Protein AF-A0A9P6SLQ5-F1 (afdb_monomer_lite)

Structure (mmCIF, N/CA/C/O backbone):
data_AF-A0A9P6SLQ5-F1
#
_entry.id   AF-A0A9P6SLQ5-F1
#
loop_
_atom_site.group_PDB
_atom_site.id
_atom_site.type_symbol
_atom_site.label_atom_id
_atom_site.label_alt_id
_atom_site.label_comp_id
_atom_site.label_asym_id
_atom_site.label_entity_id
_atom_site.label_seq_id
_atom_site.pdbx_PDB_ins_code
_atom_site.Cartn_x
_atom_site.Cartn_y
_atom_site.Cartn_z
_atom_site.occupancy
_atom_site.B_iso_or_equiv
_atom_site.auth_seq_id
_atom_site.auth_comp_id
_atom_site.auth_asym_id
_atom_site.auth_atom_id
_atom_site.pdbx_PDB_model_num
ATOM 1 N N . MET A 1 1 ? -13.882 -13.645 -14.720 1.00 37.06 1 MET A N 1
ATOM 2 C CA . MET A 1 1 ? -13.157 -12.718 -13.829 1.00 37.06 1 MET A CA 1
ATOM 3 C C . MET A 1 1 ? -12.837 -11.493 -14.671 1.00 37.06 1 MET A C 1
ATOM 5 O O . MET A 1 1 ? -12.025 -11.597 -15.578 1.00 37.06 1 MET A O 1
ATOM 9 N N . THR A 1 2 ? -13.602 -10.413 -14.529 1.00 43.72 2 THR A N 1
ATOM 10 C CA . THR A 1 2 ? -13.423 -9.180 -15.311 1.00 43.72 2 THR A CA 1
ATOM 11 C C . THR A 1 2 ? -12.181 -8.465 -14.790 1.00 43.72 2 THR A C 1
ATOM 13 O O . THR A 1 2 ? -12.175 -7.992 -13.657 1.00 43.72 2 THR A O 1
ATOM 16 N N . TYR A 1 3 ? -11.109 -8.444 -15.581 1.00 42.66 3 TYR A N 1
ATOM 17 C CA . TYR A 1 3 ? -9.944 -7.614 -15.293 1.00 42.66 3 TYR A CA 1
ATOM 18 C C . TYR A 1 3 ? -10.352 -6.157 -15.508 1.00 42.66 3 TYR A C 1
ATOM 20 O O . TYR A 1 3 ? -10.677 -5.773 -16.631 1.00 42.66 3 TYR A O 1
ATOM 28 N N . PHE A 1 4 ? -10.387 -5.369 -14.436 1.00 58.81 4 PHE A N 1
ATOM 29 C CA . PHE A 1 4 ? -10.493 -3.920 -14.567 1.00 58.81 4 PHE A CA 1
ATOM 30 C C . PHE A 1 4 ? -9.125 -3.366 -15.001 1.00 58.81 4 PHE A C 1
ATOM 32 O O . PHE A 1 4 ? -8.088 -3.878 -14.585 1.00 58.81 4 PHE A O 1
ATOM 39 N N . SER A 1 5 ? -9.098 -2.379 -15.892 1.00 75.38 5 SER A N 1
ATOM 40 C CA . SER A 1 5 ? -7.859 -1.694 -16.268 1.00 75.38 5 SER A CA 1
ATOM 41 C C . SER A 1 5 ? -7.474 -0.664 -15.206 1.00 75.38 5 SER A C 1
ATOM 43 O O . SER A 1 5 ? -8.337 -0.143 -14.501 1.00 75.38 5 SER A O 1
ATOM 45 N N . ILE A 1 6 ? -6.198 -0.276 -15.138 1.00 76.31 6 ILE A N 1
ATOM 46 C CA . ILE A 1 6 ? -5.755 0.789 -14.222 1.00 76.31 6 ILE A CA 1
ATOM 47 C C . ILE A 1 6 ? -6.510 2.114 -14.434 1.00 76.31 6 ILE A C 1
ATOM 49 O O . ILE A 1 6 ? -6.725 2.859 -13.485 1.00 76.31 6 ILE A O 1
ATOM 53 N N . GLY A 1 7 ? -6.973 2.382 -15.662 1.00 76.25 7 GLY A N 1
ATOM 54 C CA . GLY A 1 7 ? -7.831 3.530 -15.965 1.00 76.25 7 GLY A CA 1
ATOM 55 C C . GLY A 1 7 ? -9.238 3.394 -15.377 1.00 76.25 7 GLY A C 1
ATOM 56 O O . GLY A 1 7 ? -9.801 4.376 -14.908 1.00 76.25 7 GLY A O 1
ATOM 57 N N . GLN A 1 8 ? -9.791 2.179 -15.335 1.00 78.31 8 GLN A N 1
ATOM 58 C CA . GLN A 1 8 ? -11.051 1.913 -14.636 1.00 78.31 8 GLN A CA 1
ATOM 59 C C . GLN A 1 8 ? -10.879 2.020 -13.121 1.00 78.31 8 GLN A C 1
ATOM 61 O O . GLN A 1 8 ? -11.745 2.594 -12.474 1.00 78.31 8 GLN A O 1
ATOM 66 N N . TYR A 1 9 ? -9.758 1.545 -12.569 1.00 78.44 9 TYR A N 1
ATOM 67 C CA . TYR A 1 9 ? -9.430 1.712 -11.151 1.00 78.44 9 TYR A CA 1
ATOM 68 C C . TYR A 1 9 ? -9.283 3.190 -10.765 1.00 78.44 9 TYR A C 1
ATOM 70 O O . TYR A 1 9 ? -9.846 3.621 -9.763 1.00 78.44 9 TYR A O 1
ATOM 78 N N . ALA A 1 10 ? -8.603 3.988 -11.593 1.00 73.69 10 ALA A N 1
ATOM 79 C CA . ALA A 1 10 ? -8.494 5.433 -11.401 1.00 73.69 10 ALA A CA 1
ATOM 80 C C . ALA A 1 10 ? -9.866 6.126 -11.463 1.00 73.69 10 ALA A C 1
ATOM 82 O O . ALA A 1 10 ? -10.205 6.879 -10.557 1.00 73.69 10 ALA A O 1
ATOM 83 N N . ALA A 1 11 ? -10.699 5.802 -12.458 1.00 76.81 11 ALA A N 1
ATOM 84 C CA . ALA A 1 11 ? -12.061 6.332 -12.551 1.00 76.81 11 ALA A CA 1
ATOM 85 C C . ALA A 1 11 ? -12.941 5.911 -11.356 1.00 76.81 11 ALA A C 1
ATOM 87 O O . ALA A 1 11 ? -13.808 6.659 -10.913 1.00 76.81 11 ALA A O 1
ATOM 88 N N . GLU A 1 12 ? -12.722 4.712 -10.812 1.00 75.94 12 GLU A N 1
ATOM 89 C CA . GLU A 1 12 ? -13.404 4.223 -9.613 1.00 75.94 12 GLU A CA 1
ATOM 90 C C . GLU A 1 12 ? -12.941 4.947 -8.343 1.00 75.94 12 GLU A C 1
ATOM 92 O O . GLU A 1 12 ? -13.731 5.137 -7.421 1.00 75.94 12 GLU A O 1
ATOM 97 N N . ILE A 1 13 ? -11.666 5.336 -8.270 1.00 73.44 13 ILE A N 1
ATOM 98 C CA . ILE A 1 13 ? -11.158 6.217 -7.216 1.00 73.44 13 ILE A CA 1
ATOM 99 C C . ILE A 1 13 ? -11.802 7.589 -7.360 1.00 73.44 13 ILE A C 1
ATOM 101 O O . ILE A 1 13 ? -12.370 8.061 -6.392 1.00 73.44 13 ILE A O 1
ATOM 105 N N . GLU A 1 14 ? -11.776 8.204 -8.543 1.00 71.50 14 GLU A N 1
ATOM 106 C CA . GLU A 1 14 ? -12.345 9.540 -8.774 1.00 71.50 14 GLU A CA 1
ATOM 107 C C . GLU A 1 14 ? -13.846 9.605 -8.476 1.00 71.50 14 GLU A C 1
ATOM 109 O O . GLU A 1 14 ? -14.313 10.565 -7.868 1.00 71.50 14 GLU A O 1
ATOM 114 N N . ARG A 1 15 ? -14.605 8.570 -8.857 1.00 71.88 15 ARG A N 1
ATOM 115 C CA . ARG A 1 15 ? -16.044 8.481 -8.575 1.00 71.88 15 ARG A CA 1
ATOM 116 C C . ARG A 1 15 ? -16.340 8.387 -7.078 1.00 71.88 15 ARG A C 1
ATOM 118 O O . ARG A 1 15 ? -17.330 8.951 -6.619 1.00 71.88 15 ARG A O 1
ATOM 125 N N . ASP A 1 16 ? -15.512 7.652 -6.341 1.00 68.31 16 ASP A N 1
ATOM 126 C CA . ASP A 1 16 ? -15.746 7.352 -4.927 1.00 68.31 16 ASP A CA 1
ATOM 127 C C . ASP A 1 16 ? -14.950 8.286 -3.985 1.00 68.31 16 ASP A C 1
ATOM 129 O O . ASP A 1 16 ? -15.143 8.269 -2.767 1.00 68.31 16 ASP A O 1
ATOM 133 N N . ALA A 1 17 ? -14.062 9.120 -4.534 1.00 58.59 17 ALA A N 1
ATOM 134 C CA . ALA A 1 17 ? -13.278 10.110 -3.813 1.00 58.59 17 ALA A CA 1
ATOM 135 C C . ALA A 1 17 ? -14.163 11.304 -3.446 1.00 58.59 17 ALA A C 1
ATOM 137 O O . ALA A 1 17 ? -14.319 12.267 -4.195 1.00 58.59 17 ALA A O 1
ATOM 138 N N . LEU A 1 18 ? -14.716 11.271 -2.236 1.00 55.75 18 LEU A N 1
ATOM 139 C CA . LEU A 1 18 ? -15.191 12.489 -1.590 1.00 55.75 18 LEU A CA 1
ATOM 140 C C . LEU A 1 18 ? -13.969 13.370 -1.262 1.00 55.75 18 LEU A C 1
ATOM 142 O O . LEU A 1 18 ? -12.999 12.847 -0.708 1.00 55.75 18 LEU A O 1
ATOM 146 N N . PRO A 1 19 ? -14.001 14.692 -1.527 1.00 52.94 19 PRO A N 1
ATOM 147 C CA . PRO A 1 19 ? -12.821 15.570 -1.483 1.00 52.94 19 PRO A CA 1
ATOM 148 C C . PRO A 1 19 ? -12.108 15.694 -0.118 1.00 52.94 19 PRO A C 1
ATOM 150 O O . PRO A 1 19 ? -11.110 16.403 -0.022 1.00 52.94 19 PRO A O 1
ATOM 153 N N . HIS A 1 20 ? -12.567 15.013 0.941 1.00 48.75 20 HIS A N 1
ATOM 154 C CA . HIS A 1 20 ? -12.099 15.223 2.317 1.00 48.75 20 HIS A CA 1
ATOM 155 C C . HIS A 1 20 ? -11.966 13.957 3.187 1.00 48.75 20 HIS A C 1
ATOM 157 O O . HIS A 1 20 ? -12.017 14.060 4.410 1.00 48.75 20 HIS A O 1
ATOM 163 N N . ARG A 1 21 ? -11.774 12.760 2.618 1.00 53.31 21 ARG A N 1
ATOM 164 C CA . ARG A 1 21 ? -11.495 11.547 3.418 1.00 53.31 21 ARG A CA 1
ATOM 165 C C . ARG A 1 21 ? -10.078 11.022 3.198 1.00 53.31 21 ARG A C 1
ATOM 167 O O . ARG A 1 21 ? -9.880 9.939 2.653 1.00 53.31 21 ARG A O 1
ATOM 174 N N . ILE A 1 22 ? -9.090 11.767 3.706 1.00 55.06 22 ILE A N 1
ATOM 175 C CA . ILE A 1 22 ? -7.871 11.114 4.210 1.00 55.06 22 ILE A CA 1
ATOM 176 C C . ILE A 1 22 ? -8.373 10.078 5.210 1.00 55.06 22 ILE A C 1
ATOM 178 O O . ILE A 1 22 ? -9.172 10.424 6.087 1.00 55.06 22 ILE A O 1
ATOM 182 N N . PHE A 1 23 ? -8.003 8.809 5.037 1.00 60.16 23 PHE A N 1
ATOM 183 C CA . PHE A 1 23 ? -8.380 7.813 6.025 1.00 60.16 23 PHE A CA 1
ATOM 184 C C . PHE A 1 23 ? -7.737 8.215 7.352 1.00 60.16 23 PHE A C 1
ATOM 186 O O . PHE A 1 23 ? -6.522 8.133 7.522 1.00 60.16 23 PHE A O 1
ATOM 193 N N . CYS A 1 24 ? -8.557 8.726 8.269 1.00 62.22 24 CYS A N 1
ATOM 194 C CA . CYS A 1 24 ? -8.145 8.930 9.642 1.00 62.22 24 CYS A CA 1
ATOM 195 C C . CYS A 1 24 ? -8.010 7.536 10.242 1.00 62.22 24 CYS A C 1
ATOM 197 O O . CYS A 1 24 ? -9.01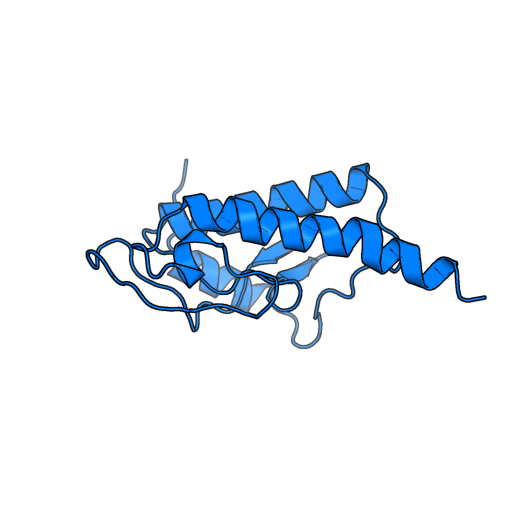4 6.866 10.495 1.00 62.22 24 CYS A O 1
ATOM 199 N N . TRP A 1 25 ? -6.768 7.079 10.372 1.00 68.00 25 TRP A N 1
ATOM 200 C CA . TRP A 1 25 ? -6.460 5.833 11.053 1.00 68.00 25 TRP A CA 1
ATOM 201 C C . TRP A 1 25 ? -7.019 5.928 12.477 1.00 68.00 25 TRP A C 1
ATOM 203 O O . TRP A 1 25 ? -6.679 6.882 13.179 1.00 68.00 25 TRP A O 1
ATOM 213 N N . PRO A 1 26 ? -7.891 4.996 12.900 1.00 64.75 26 PRO A N 1
ATOM 214 C CA . PRO A 1 26 ? -8.355 4.952 14.279 1.00 64.75 26 PRO A CA 1
ATOM 215 C C . PRO A 1 26 ? -7.164 4.893 15.235 1.00 64.75 26 PRO A C 1
ATOM 217 O O . PRO A 1 26 ? -6.179 4.214 14.939 1.00 64.75 26 PRO A O 1
ATOM 220 N N . ASP A 1 27 ? -7.270 5.552 16.393 1.00 64.25 27 ASP A N 1
ATOM 221 C CA . ASP A 1 27 ? -6.203 5.529 17.403 1.00 64.25 27 ASP A CA 1
ATOM 222 C C . ASP A 1 27 ? -5.925 4.112 17.911 1.00 64.25 27 ASP A C 1
ATOM 224 O O . ASP A 1 27 ? -4.839 3.844 18.394 1.00 64.25 27 ASP A O 1
ATOM 228 N N . THR A 1 28 ? -6.878 3.186 17.782 1.00 66.56 28 THR A N 1
ATOM 229 C CA . THR A 1 28 ? -6.645 1.751 17.962 1.00 66.56 28 THR A CA 1
ATOM 230 C C . THR A 1 28 ? -7.378 0.940 16.910 1.00 66.56 28 THR A C 1
ATOM 232 O O . THR A 1 28 ? -8.552 1.173 16.635 1.00 66.56 28 THR A O 1
ATOM 235 N N . LEU A 1 29 ? -6.673 -0.032 16.332 1.00 76.19 29 LEU A N 1
ATOM 236 C CA . LEU A 1 29 ? -7.244 -1.041 15.451 1.00 76.19 29 LEU A CA 1
ATOM 237 C C . LEU A 1 29 ? -7.142 -2.403 16.127 1.00 76.19 29 LEU A C 1
ATOM 239 O O . LEU A 1 29 ? -6.074 -2.822 16.575 1.00 76.19 29 LEU A O 1
ATOM 243 N N . THR A 1 30 ? -8.252 -3.128 16.169 1.00 82.50 30 THR A N 1
ATOM 244 C CA . THR A 1 30 ? -8.250 -4.534 16.573 1.00 82.50 30 THR A CA 1
ATOM 245 C C . THR A 1 30 ? -7.513 -5.387 15.539 1.00 82.50 30 THR A C 1
ATOM 247 O O . THR A 1 30 ? -7.399 -5.033 14.361 1.00 82.50 30 THR A O 1
ATOM 250 N N . GLU A 1 31 ? -7.055 -6.576 15.935 1.00 81.69 31 GLU A N 1
ATOM 251 C CA . GLU A 1 31 ? -6.462 -7.543 14.998 1.00 81.69 31 GLU A CA 1
ATOM 252 C C . GLU A 1 31 ? -7.409 -7.850 13.820 1.00 81.69 31 GLU A C 1
ATOM 254 O O . GLU A 1 31 ? -6.984 -7.973 12.667 1.00 81.69 31 GLU A O 1
ATOM 259 N N . VAL A 1 32 ? -8.716 -7.922 14.098 1.00 85.56 32 VAL A N 1
ATOM 260 C CA . VAL A 1 32 ? -9.753 -8.194 13.097 1.00 85.56 32 VAL A CA 1
ATOM 261 C C . VAL A 1 32 ? -9.838 -7.068 12.070 1.00 85.56 32 VAL A C 1
ATOM 263 O O . VAL A 1 32 ? -9.795 -7.349 10.869 1.00 85.56 32 VAL A O 1
ATOM 266 N N . GLU A 1 33 ? -9.920 -5.815 12.517 1.00 83.75 33 GLU A N 1
ATOM 267 C CA . GLU A 1 33 ? -9.949 -4.647 11.630 1.00 83.75 33 GLU A CA 1
ATOM 268 C C . GLU A 1 33 ? -8.659 -4.551 10.825 1.00 83.75 33 GLU A C 1
ATOM 270 O O . GLU A 1 33 ? -8.694 -4.412 9.602 1.00 83.75 33 GLU A O 1
ATOM 275 N N . THR A 1 34 ? -7.516 -4.751 11.479 1.00 82.88 34 THR A N 1
ATOM 276 C CA . THR A 1 34 ? -6.214 -4.690 10.817 1.00 82.88 34 THR A CA 1
ATOM 277 C C . THR A 1 34 ? -6.089 -5.760 9.728 1.00 82.88 34 THR A C 1
ATOM 279 O O . THR A 1 34 ? -5.590 -5.497 8.632 1.00 82.88 34 THR A O 1
ATOM 282 N N . ARG A 1 35 ? -6.614 -6.970 9.960 1.00 86.50 35 ARG A N 1
ATOM 283 C CA . ARG A 1 35 ? -6.671 -8.034 8.945 1.00 86.50 35 ARG A CA 1
ATOM 284 C C . ARG A 1 35 ? -7.560 -7.656 7.758 1.00 86.50 35 ARG A C 1
ATOM 286 O O . ARG A 1 35 ? -7.195 -7.951 6.617 1.00 86.50 35 ARG A O 1
ATOM 293 N N . ILE A 1 36 ? -8.711 -7.029 8.006 1.00 87.81 36 ILE A N 1
ATOM 294 C CA . ILE A 1 36 ? -9.626 -6.550 6.957 1.00 87.81 36 ILE A CA 1
ATOM 295 C C . ILE A 1 36 ? -8.931 -5.483 6.106 1.00 87.81 36 ILE A C 1
ATOM 297 O O . ILE A 1 36 ? -8.901 -5.604 4.880 1.00 87.81 36 ILE A O 1
ATOM 301 N N . ILE A 1 37 ? -8.317 -4.496 6.755 1.00 86.62 37 ILE A N 1
ATOM 302 C CA . ILE A 1 37 ? -7.567 -3.402 6.131 1.00 86.62 37 ILE A CA 1
ATOM 303 C C . ILE A 1 37 ? -6.426 -3.953 5.272 1.00 86.62 37 ILE A C 1
ATOM 305 O O . ILE A 1 37 ? -6.358 -3.682 4.072 1.00 86.62 37 ILE A O 1
ATOM 309 N N . ARG A 1 38 ? -5.582 -4.817 5.846 1.00 87.75 38 ARG A N 1
ATOM 310 C CA . ARG A 1 38 ? -4.457 -5.453 5.146 1.00 87.75 38 ARG A CA 1
ATOM 311 C C . ARG A 1 38 ? -4.912 -6.184 3.886 1.00 87.75 38 ARG A C 1
ATOM 313 O O . ARG A 1 38 ? -4.282 -6.066 2.838 1.00 87.75 38 ARG A O 1
ATOM 320 N N . ASN A 1 39 ? -6.003 -6.945 3.975 1.00 90.94 39 ASN A N 1
ATOM 321 C CA . ASN A 1 39 ? -6.517 -7.694 2.832 1.00 90.94 39 ASN A CA 1
ATOM 322 C C . ASN A 1 39 ? -7.020 -6.766 1.715 1.00 90.94 39 ASN A C 1
ATOM 324 O O . ASN A 1 39 ? -6.851 -7.097 0.543 1.00 90.94 39 ASN A O 1
ATOM 328 N N . GLN A 1 40 ? -7.615 -5.618 2.050 1.00 91.31 40 GLN A N 1
ATOM 329 C CA . GLN A 1 40 ? -8.042 -4.631 1.055 1.00 91.31 40 GLN A CA 1
ATOM 330 C C . GLN A 1 40 ? -6.852 -3.955 0.374 1.00 91.31 40 GLN A C 1
ATOM 332 O O . GLN A 1 40 ? -6.811 -3.899 -0.853 1.00 91.31 40 GLN A O 1
ATOM 337 N N . ILE A 1 41 ? -5.843 -3.541 1.144 1.00 91.19 41 ILE A N 1
ATOM 338 C CA . ILE A 1 41 ? -4.622 -2.929 0.603 1.00 91.19 41 ILE A CA 1
ATOM 339 C C . ILE A 1 41 ? -3.896 -3.912 -0.321 1.00 91.19 41 ILE A C 1
ATOM 341 O O . ILE A 1 41 ? -3.550 -3.560 -1.446 1.00 91.19 41 ILE A O 1
ATOM 345 N N . ALA A 1 42 ? -3.733 -5.172 0.099 1.00 92.44 42 ALA A N 1
ATOM 346 C CA . ALA A 1 42 ? -3.085 -6.192 -0.724 1.00 92.44 42 ALA A CA 1
ATOM 347 C C . ALA A 1 42 ? -3.850 -6.458 -2.033 1.00 92.44 42 ALA A C 1
ATOM 349 O O . ALA A 1 42 ? -3.229 -6.662 -3.075 1.00 92.44 42 ALA A O 1
ATOM 350 N N . ARG A 1 43 ? -5.190 -6.415 -2.004 1.00 92.06 43 ARG A N 1
ATOM 351 C CA . ARG A 1 43 ? -6.027 -6.523 -3.210 1.00 92.06 43 ARG A CA 1
ATOM 352 C C . ARG A 1 43 ? -5.864 -5.316 -4.132 1.00 92.06 43 ARG A C 1
ATOM 354 O O . ARG A 1 43 ? -5.709 -5.518 -5.331 1.00 92.06 43 ARG A O 1
ATOM 361 N N . GLY A 1 44 ? -5.853 -4.097 -3.592 1.00 91.00 44 GLY A N 1
ATOM 362 C CA . GLY A 1 44 ? -5.622 -2.876 -4.373 1.00 91.00 44 GLY A CA 1
ATOM 363 C C . GLY A 1 44 ? -4.249 -2.873 -5.051 1.00 91.00 44 GLY A C 1
ATOM 364 O O . GLY A 1 44 ? -4.144 -2.640 -6.252 1.00 91.00 44 GLY A O 1
ATOM 365 N N . VAL A 1 45 ? -3.196 -3.244 -4.318 1.00 92.38 45 VAL A N 1
ATOM 366 C CA . VAL A 1 45 ? -1.842 -3.402 -4.878 1.00 92.38 45 VAL A CA 1
ATOM 367 C C . VAL A 1 45 ? -1.795 -4.520 -5.924 1.00 92.38 45 VAL A C 1
ATOM 369 O O . VAL A 1 45 ? -1.218 -4.338 -6.995 1.00 92.38 45 VAL A O 1
ATOM 372 N N . GLY A 1 46 ? -2.435 -5.662 -5.653 1.00 92.25 46 GLY A N 1
ATOM 373 C CA . GLY A 1 46 ? -2.556 -6.763 -6.611 1.00 92.25 46 GLY A CA 1
ATOM 374 C C . GLY A 1 46 ? -3.212 -6.322 -7.919 1.00 92.25 46 GLY A C 1
ATOM 375 O O . GLY A 1 46 ? -2.711 -6.637 -8.993 1.00 92.25 46 GLY A O 1
ATOM 376 N N . HIS A 1 47 ? -4.256 -5.500 -7.836 1.00 90.88 47 HIS A N 1
ATOM 377 C CA . HIS A 1 47 ? -4.924 -4.942 -9.006 1.00 90.88 47 HIS A CA 1
ATOM 378 C C . HIS A 1 47 ? -3.995 -4.073 -9.875 1.00 90.88 47 HIS A C 1
ATOM 380 O O . HIS A 1 47 ? -3.979 -4.193 -11.104 1.00 90.88 47 HIS A O 1
ATOM 386 N N . ILE A 1 48 ? -3.173 -3.235 -9.239 1.00 91.06 48 ILE A N 1
ATOM 387 C CA . ILE A 1 48 ? -2.168 -2.407 -9.922 1.00 91.06 48 ILE A CA 1
ATOM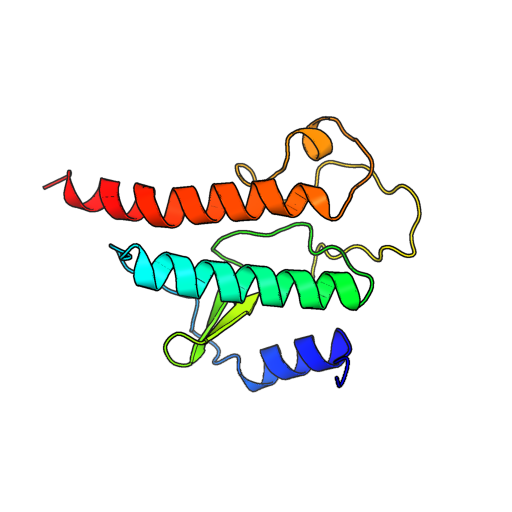 388 C C . ILE A 1 48 ? -1.113 -3.296 -10.601 1.00 91.06 48 ILE A C 1
ATOM 390 O O . ILE A 1 48 ? -0.769 -3.078 -11.766 1.00 91.06 48 ILE A O 1
ATOM 394 N N . HIS A 1 49 ? -0.647 -4.336 -9.904 1.00 91.31 49 HIS A N 1
ATOM 395 C CA . HIS A 1 49 ? 0.315 -5.305 -10.435 1.00 91.31 49 HIS A CA 1
ATOM 396 C C . HIS A 1 49 ? -0.218 -6.075 -11.643 1.00 91.31 49 HIS A C 1
ATOM 398 O O . HIS A 1 49 ? 0.512 -6.251 -12.624 1.00 91.31 49 HIS A O 1
ATOM 404 N N . ASP A 1 50 ? -1.467 -6.528 -11.579 1.00 91.50 50 ASP A N 1
ATOM 405 C CA . ASP A 1 50 ? -2.129 -7.261 -12.659 1.00 91.50 50 ASP A CA 1
ATOM 406 C C . ASP A 1 50 ? -2.398 -6.365 -13.872 1.00 91.50 50 ASP A C 1
ATOM 408 O O . ASP A 1 50 ? -2.389 -6.839 -15.006 1.00 91.50 50 ASP A O 1
ATOM 412 N N . SER A 1 51 ? -2.524 -5.055 -13.650 1.00 90.25 51 SER A N 1
ATOM 413 C CA . SER A 1 51 ? -2.583 -4.047 -14.713 1.00 90.25 51 SER A CA 1
ATOM 414 C C . SER A 1 51 ? -1.216 -3.717 -15.334 1.00 90.25 51 SER A C 1
ATOM 416 O O . SER A 1 51 ? -1.142 -2.874 -16.226 1.00 90.25 51 SER A O 1
ATOM 418 N N . GLY A 1 52 ? -0.128 -4.350 -14.879 1.00 89.94 52 GLY A N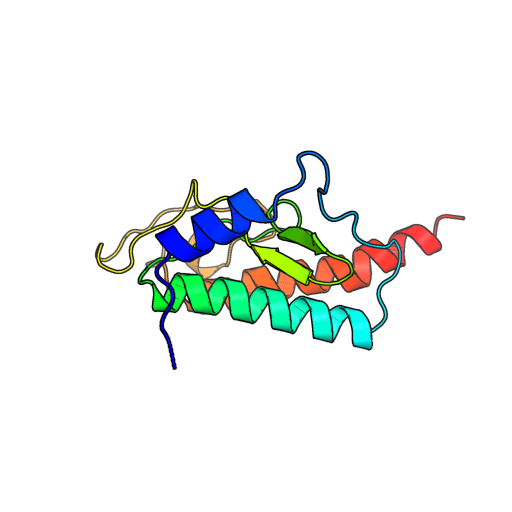 1
ATOM 419 C CA . GLY A 1 52 ? 1.217 -4.149 -15.424 1.00 89.94 52 GLY A CA 1
ATOM 420 C C . GLY A 1 52 ? 1.944 -2.920 -14.873 1.00 89.94 52 GLY A C 1
ATOM 421 O O . GLY A 1 52 ? 2.786 -2.345 -15.566 1.00 89.94 52 GLY A O 1
ATOM 422 N N . PHE A 1 53 ? 1.630 -2.501 -13.645 1.00 90.81 53 PHE A N 1
ATOM 423 C CA . PHE A 1 53 ? 2.288 -1.378 -12.974 1.00 90.81 53 PHE A CA 1
ATOM 424 C C . PHE A 1 53 ? 2.779 -1.759 -11.575 1.00 90.81 53 PHE A C 1
ATOM 426 O O . PHE A 1 53 ? 2.244 -2.655 -10.937 1.00 90.81 53 PHE A O 1
ATOM 433 N N . LEU A 1 54 ? 3.795 -1.058 -11.079 1.00 91.31 54 LEU A N 1
ATOM 434 C CA . LEU A 1 54 ? 4.243 -1.062 -9.687 1.00 91.31 54 LEU A CA 1
ATOM 435 C C . LEU A 1 54 ? 3.935 0.315 -9.096 1.00 91.31 54 LEU A C 1
ATOM 437 O O . LEU A 1 54 ? 4.341 1.313 -9.678 1.00 91.31 54 LEU A O 1
ATOM 441 N N . HIS A 1 55 ? 3.264 0.388 -7.948 1.00 91.94 55 HIS A N 1
ATOM 442 C CA . HIS A 1 55 ? 2.889 1.663 -7.319 1.00 91.94 55 HIS A CA 1
ATOM 443 C C . HIS A 1 55 ? 4.093 2.500 -6.824 1.00 91.94 55 HIS A C 1
ATOM 445 O O . HIS A 1 55 ? 4.141 3.707 -7.028 1.00 91.94 55 HIS A O 1
ATOM 451 N N . ARG A 1 56 ? 5.087 1.854 -6.198 1.00 90.62 56 ARG A N 1
ATOM 452 C CA . ARG A 1 56 ? 6.359 2.403 -5.668 1.00 90.62 56 ARG A CA 1
ATOM 453 C C . ARG A 1 56 ? 6.288 3.383 -4.490 1.00 90.62 56 ARG A C 1
ATOM 455 O O . ARG A 1 56 ? 7.308 3.561 -3.843 1.00 90.62 56 ARG A O 1
ATOM 462 N N . ASP A 1 57 ? 5.128 3.944 -4.160 1.00 90.38 57 ASP A N 1
ATOM 463 C CA . ASP A 1 57 ? 4.976 4.794 -2.960 1.00 90.38 57 ASP A CA 1
ATOM 464 C C . ASP A 1 57 ? 3.823 4.351 -2.038 1.00 90.38 57 ASP A C 1
ATOM 466 O O . ASP A 1 57 ? 2.853 5.074 -1.831 1.00 90.38 57 ASP A O 1
ATOM 470 N N . LEU A 1 58 ? 3.860 3.107 -1.546 1.00 90.25 58 LEU A N 1
ATOM 471 C CA . LEU A 1 58 ? 2.806 2.592 -0.663 1.00 90.25 58 LEU A CA 1
ATOM 472 C C . LEU A 1 58 ? 3.042 3.034 0.789 1.00 90.25 58 LEU A C 1
ATOM 474 O O . LEU A 1 58 ? 3.989 2.575 1.425 1.00 90.25 58 LEU A O 1
ATOM 478 N N . LYS A 1 59 ? 2.143 3.874 1.306 1.00 86.31 59 LYS A N 1
ATOM 479 C CA . LYS A 1 59 ? 2.207 4.496 2.637 1.00 86.31 59 LYS A CA 1
ATOM 480 C C . LYS A 1 59 ? 0.803 4.847 3.156 1.00 86.31 59 LYS A C 1
ATOM 482 O O . LYS A 1 59 ? -0.128 4.845 2.346 1.00 86.31 59 LYS A O 1
ATOM 487 N N . PRO A 1 60 ? 0.622 5.141 4.458 1.00 84.38 60 PRO A N 1
ATOM 488 C CA . PRO A 1 60 ? -0.694 5.404 5.039 1.00 84.38 60 PRO A CA 1
ATOM 489 C C . PRO A 1 60 ? -1.453 6.551 4.362 1.00 84.38 60 PRO A C 1
ATOM 491 O O . PRO A 1 60 ? -2.666 6.462 4.204 1.00 84.38 60 PRO A O 1
ATOM 494 N N . GLU A 1 61 ? -0.751 7.600 3.932 1.00 83.62 61 GLU A N 1
ATOM 495 C CA . GLU A 1 61 ? -1.325 8.787 3.284 1.00 83.62 61 GLU A CA 1
ATOM 496 C C . GLU A 1 61 ? -1.929 8.473 1.910 1.00 83.62 61 GLU A C 1
ATOM 498 O O . GLU A 1 61 ? -2.855 9.149 1.466 1.00 83.62 61 GLU A O 1
ATOM 503 N N . ASN A 1 62 ? -1.440 7.411 1.265 1.00 88.06 62 ASN A N 1
ATOM 504 C CA . ASN A 1 62 ? -1.896 6.957 -0.046 1.00 88.06 62 ASN A CA 1
ATOM 505 C C . ASN A 1 62 ? -3.013 5.904 0.062 1.00 88.06 62 ASN A C 1
ATOM 507 O O . ASN A 1 62 ? -3.313 5.202 -0.906 1.00 88.06 62 ASN A O 1
ATOM 511 N N . ILE A 1 63 ? -3.644 5.784 1.234 1.00 87.44 63 ILE A N 1
ATOM 512 C CA . ILE A 1 63 ? -4.819 4.944 1.466 1.00 87.44 63 ILE A CA 1
ATOM 513 C C . ILE A 1 63 ? -5.997 5.839 1.854 1.00 87.44 63 ILE A C 1
ATOM 515 O O . ILE A 1 63 ? -5.948 6.561 2.849 1.00 87.44 63 ILE A O 1
ATOM 519 N N . ILE A 1 64 ? -7.087 5.760 1.094 1.00 84.12 64 ILE A N 1
ATOM 520 C CA . ILE A 1 64 ? -8.321 6.504 1.385 1.00 84.12 64 ILE A CA 1
ATOM 521 C C . ILE A 1 64 ? -9.471 5.565 1.708 1.00 84.12 64 ILE A C 1
ATOM 523 O O . ILE A 1 64 ? -9.481 4.408 1.289 1.00 84.12 64 ILE A O 1
ATOM 527 N N . SER A 1 65 ? -10.478 6.097 2.400 1.00 79.62 65 SER A N 1
ATOM 528 C CA . SER A 1 65 ? -11.751 5.416 2.625 1.00 79.62 65 SER A CA 1
ATOM 529 C C . SER A 1 65 ? -12.831 6.001 1.722 1.00 79.62 65 SER A C 1
ATOM 531 O O . SER A 1 65 ? -13.252 7.145 1.889 1.00 79.62 65 SER A O 1
ATOM 533 N N . ALA A 1 66 ? -13.279 5.189 0.767 1.00 67.94 66 ALA A N 1
ATOM 534 C CA . ALA A 1 66 ? -14.371 5.510 -0.151 1.00 67.94 66 ALA A CA 1
ATOM 535 C C . ALA A 1 66 ? -15.744 5.466 0.551 1.00 67.94 66 ALA A C 1
ATOM 537 O O . ALA A 1 66 ? -16.618 6.293 0.313 1.00 67.94 66 ALA A O 1
ATOM 538 N N . ALA A 1 67 ? -15.916 4.517 1.470 1.00 67.25 67 ALA A N 1
ATOM 539 C CA . ALA A 1 67 ? -17.080 4.339 2.337 1.00 67.25 67 ALA A CA 1
ATOM 540 C C . ALA A 1 67 ? -16.619 3.699 3.656 1.00 67.25 67 ALA A C 1
ATOM 542 O O . ALA A 1 67 ? -15.444 3.336 3.767 1.00 67.25 67 ALA A O 1
ATOM 543 N N . GLU A 1 68 ? -17.510 3.552 4.645 1.00 68.00 68 GLU A N 1
ATOM 544 C CA . GLU A 1 68 ? -17.185 2.871 5.909 1.00 68.00 68 GLU A CA 1
ATOM 545 C C . GLU A 1 68 ? -16.480 1.535 5.626 1.00 68.00 68 GLU A C 1
ATOM 547 O O . GLU A 1 68 ? -17.037 0.639 4.994 1.00 68.00 68 GLU A O 1
ATOM 552 N N . LEU A 1 69 ? -15.210 1.450 6.039 1.00 69.69 69 LEU A N 1
ATOM 553 C CA . LEU A 1 69 ? -14.318 0.300 5.857 1.00 69.69 69 LEU A CA 1
ATOM 554 C C . LEU A 1 69 ? -14.042 -0.143 4.407 1.00 69.69 69 LEU A C 1
ATOM 556 O O . LEU A 1 69 ? -13.508 -1.233 4.222 1.00 69.69 69 LEU A O 1
ATOM 560 N N . VAL A 1 70 ? -14.327 0.671 3.386 1.00 82.44 70 VAL A N 1
ATOM 561 C CA . VAL A 1 70 ? -13.903 0.410 1.996 1.00 82.44 70 VAL A CA 1
ATOM 562 C C . VAL A 1 70 ? -12.664 1.238 1.686 1.00 82.44 70 VAL A C 1
ATOM 564 O O . VAL A 1 70 ? -12.758 2.456 1.531 1.00 82.44 70 VAL A O 1
ATOM 567 N N . LEU A 1 71 ? -11.509 0.577 1.600 1.00 86.62 71 LEU A N 1
ATOM 568 C CA . LEU A 1 71 ? -10.212 1.213 1.388 1.00 86.62 71 LEU A CA 1
ATOM 569 C C . LEU A 1 71 ? -9.747 1.122 -0.063 1.00 86.62 71 LEU A C 1
ATOM 571 O O . LEU A 1 71 ? -9.880 0.079 -0.705 1.00 86.62 71 LEU A O 1
ATOM 575 N N . LYS A 1 72 ? -9.129 2.200 -0.548 1.00 87.19 72 LYS A N 1
ATOM 576 C CA . LYS A 1 72 ? -8.509 2.269 -1.876 1.00 87.19 72 LYS A CA 1
ATOM 577 C C . LYS A 1 72 ? -7.078 2.782 -1.783 1.00 87.19 72 LYS A C 1
ATOM 579 O O . LYS A 1 72 ? -6.800 3.703 -1.021 1.00 87.19 72 LYS A O 1
ATOM 584 N N . VAL A 1 73 ? -6.194 2.186 -2.582 1.00 89.88 73 VAL A N 1
ATOM 585 C CA . VAL A 1 73 ? -4.812 2.649 -2.784 1.00 89.88 73 VAL A CA 1
ATOM 586 C C . VAL A 1 73 ? -4.825 3.726 -3.864 1.00 89.88 73 VAL A C 1
ATOM 588 O O . VAL A 1 73 ? -5.332 3.466 -4.956 1.00 89.88 73 VAL A O 1
ATOM 591 N N . ILE A 1 74 ? -4.291 4.904 -3.568 1.00 88.31 74 ILE A N 1
ATOM 592 C CA . ILE A 1 74 ? -4.303 6.082 -4.443 1.00 88.31 74 ILE A CA 1
ATOM 593 C C . ILE A 1 74 ? -2.890 6.612 -4.686 1.00 88.31 74 ILE A C 1
ATOM 595 O O . ILE A 1 74 ? -1.943 6.114 -4.101 1.00 88.31 74 ILE A O 1
ATOM 599 N N . ASP A 1 75 ? -2.786 7.665 -5.498 1.00 86.69 75 ASP A N 1
ATOM 600 C CA . ASP A 1 75 ? -1.535 8.340 -5.857 1.00 86.69 75 ASP A CA 1
ATOM 601 C C . ASP A 1 75 ? -0.562 7.461 -6.660 1.00 86.69 75 ASP A C 1
ATOM 603 O O . ASP A 1 75 ? 0.456 6.949 -6.198 1.00 86.69 75 ASP A O 1
ATOM 607 N N . LEU A 1 76 ? -0.876 7.340 -7.950 1.00 86.38 76 LEU A N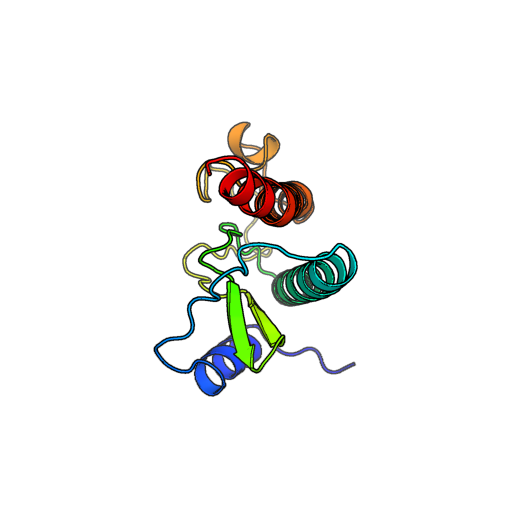 1
ATOM 608 C CA . LEU A 1 76 ? -0.043 6.660 -8.937 1.00 86.38 76 LEU A CA 1
ATOM 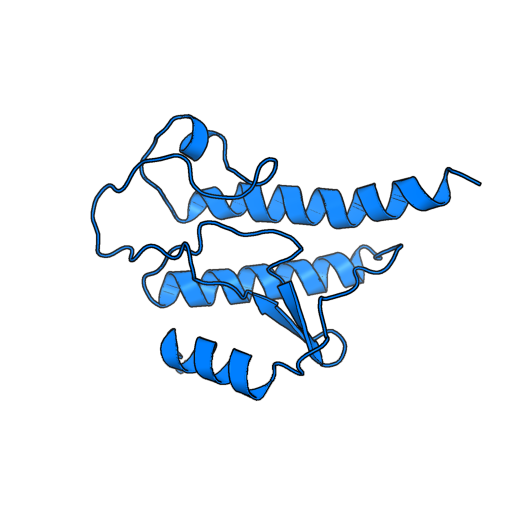609 C C . LEU A 1 76 ? 1.043 7.578 -9.528 1.00 86.38 76 LEU A C 1
ATOM 611 O O . LEU A 1 76 ? 1.606 7.243 -10.572 1.00 86.38 76 LEU A O 1
ATOM 615 N N . GLY A 1 77 ? 1.363 8.717 -8.898 1.00 85.12 77 GLY A N 1
ATOM 616 C CA . GLY A 1 77 ? 2.364 9.670 -9.399 1.00 85.12 77 GLY A CA 1
ATOM 617 C C . GLY A 1 77 ? 3.760 9.060 -9.555 1.00 85.12 77 GLY A C 1
ATOM 618 O O . GLY A 1 77 ? 4.516 9.428 -10.456 1.00 85.12 77 GLY A O 1
ATOM 619 N N . PHE A 1 78 ? 4.069 8.047 -8.741 1.00 85.69 78 PHE A N 1
ATOM 620 C CA . PHE A 1 78 ? 5.290 7.254 -8.846 1.00 85.69 78 PHE A CA 1
ATOM 621 C C . PHE A 1 78 ? 5.080 5.897 -9.515 1.00 85.69 78 PHE A C 1
ATOM 623 O O . PHE A 1 78 ? 5.998 5.085 -9.490 1.00 85.69 78 PHE A O 1
ATOM 630 N N . ALA A 1 79 ? 3.949 5.605 -10.156 1.00 89.12 79 ALA A N 1
ATOM 631 C CA . ALA A 1 79 ? 3.747 4.288 -10.747 1.00 89.12 79 ALA A CA 1
ATOM 632 C C . ALA A 1 79 ? 4.761 3.987 -11.871 1.00 89.12 79 ALA A C 1
ATOM 634 O O . ALA A 1 79 ? 5.125 4.847 -12.674 1.00 89.12 79 ALA A O 1
ATOM 635 N N . LEU A 1 80 ? 5.237 2.744 -11.935 1.00 88.94 80 LEU A N 1
ATOM 636 C CA . LEU A 1 80 ? 6.170 2.260 -12.952 1.00 88.94 80 LEU A CA 1
ATOM 637 C C . LEU A 1 80 ? 5.539 1.126 -13.743 1.00 88.94 80 LEU A C 1
ATOM 639 O O . LEU A 1 80 ? 5.155 0.116 -13.165 1.00 88.94 80 LEU A O 1
ATOM 643 N N . SER A 1 81 ? 5.488 1.254 -15.066 1.00 88.88 81 SER A N 1
ATOM 644 C CA . SER A 1 81 ? 5.064 0.144 -15.920 1.00 88.88 81 SER A CA 1
ATOM 645 C C . SER A 1 81 ? 6.078 -1.001 -15.861 1.00 88.88 81 SER A C 1
ATOM 647 O O . SER A 1 81 ? 7.264 -0.786 -16.103 1.00 88.88 81 SER A O 1
ATOM 649 N N . THR A 1 82 ? 5.607 -2.224 -15.613 1.00 85.06 82 THR A N 1
ATOM 650 C CA . THR A 1 82 ? 6.432 -3.443 -15.621 1.00 85.06 82 THR A CA 1
ATOM 651 C C . THR A 1 82 ? 6.893 -3.839 -17.022 1.00 85.06 82 THR A C 1
ATOM 653 O O . THR A 1 82 ? 7.744 -4.710 -17.151 1.00 85.06 82 THR A O 1
ATOM 656 N N . ALA A 1 83 ? 6.343 -3.217 -18.072 1.00 84.31 83 ALA A N 1
ATOM 657 C CA . ALA A 1 83 ? 6.840 -3.360 -19.440 1.00 84.31 83 ALA A CA 1
ATOM 658 C C . ALA A 1 83 ? 8.154 -2.591 -19.670 1.00 84.31 83 ALA A C 1
ATOM 660 O O . ALA A 1 83 ? 8.844 -2.838 -20.655 1.00 84.31 83 ALA A O 1
ATOM 661 N N . ARG A 1 84 ? 8.510 -1.650 -18.781 1.00 74.31 84 ARG A N 1
ATOM 662 C CA . ARG A 1 84 ? 9.829 -1.009 -18.795 1.00 74.31 84 ARG A CA 1
ATOM 663 C C . ARG A 1 84 ? 10.817 -1.918 -18.075 1.00 74.31 84 ARG A C 1
ATOM 665 O O . ARG A 1 84 ? 10.661 -2.185 -16.886 1.00 74.31 84 ARG A O 1
ATOM 672 N N . GLU A 1 85 ? 11.833 -2.384 -18.788 1.00 66.00 85 GLU A N 1
ATOM 673 C CA . GLU A 1 85 ? 12.843 -3.266 -18.209 1.00 66.00 85 GLU A CA 1
ATOM 674 C C . GLU A 1 85 ? 13.765 -2.524 -17.230 1.00 66.00 85 GLU A C 1
ATOM 676 O O . GLU A 1 85 ? 14.184 -1.394 -17.480 1.00 66.00 85 GLU A O 1
ATOM 681 N N . ASN A 1 86 ? 14.102 -3.201 -16.125 1.00 67.06 86 ASN A N 1
ATOM 682 C CA . ASN A 1 86 ? 15.240 -2.908 -15.244 1.00 67.06 86 ASN A CA 1
ATOM 683 C C . ASN A 1 86 ? 15.382 -1.457 -14.761 1.00 67.06 86 ASN A C 1
ATOM 685 O O . ASN A 1 86 ? 16.493 -0.949 -14.607 1.00 67.06 86 ASN A O 1
ATOM 689 N N . VAL A 1 87 ? 14.267 -0.793 -14.459 1.00 75.62 87 VAL A N 1
ATOM 690 C CA . VAL A 1 87 ? 14.316 0.520 -13.809 1.00 75.62 87 VAL A CA 1
ATOM 691 C C . VAL A 1 87 ? 14.739 0.339 -12.348 1.00 75.62 87 VAL A C 1
ATOM 693 O O . VAL A 1 87 ? 14.033 -0.278 -11.547 1.00 75.62 87 VAL A O 1
ATOM 696 N N . SER A 1 88 ? 15.917 0.869 -12.024 1.00 76.56 88 SER A N 1
ATOM 697 C CA . SER A 1 88 ? 16.465 0.980 -10.673 1.00 76.56 88 SER A CA 1
ATOM 698 C C . SER A 1 88 ? 16.422 2.435 -10.192 1.00 76.56 88 SER A C 1
ATOM 700 O O . SER A 1 88 ? 16.153 3.366 -10.954 1.00 76.56 88 SER A O 1
ATOM 702 N N . GLY A 1 89 ? 16.640 2.634 -8.896 1.00 83.88 89 GLY A N 1
ATOM 703 C CA . GLY A 1 89 ? 16.594 3.941 -8.244 1.00 83.88 89 GLY A CA 1
ATOM 704 C C . GLY A 1 89 ? 15.828 3.876 -6.932 1.00 83.88 89 GLY A C 1
ATOM 705 O O . GLY A 1 89 ? 15.000 2.987 -6.729 1.00 83.88 89 GLY A O 1
ATOM 706 N N . VAL A 1 90 ? 16.109 4.817 -6.040 1.00 85.69 90 VAL A N 1
ATOM 707 C CA . VAL A 1 90 ? 15.431 4.901 -4.748 1.00 85.69 90 VAL A CA 1
ATOM 708 C C . VAL A 1 90 ? 14.188 5.763 -4.933 1.00 85.69 90 VAL A C 1
ATOM 710 O O . VAL A 1 90 ? 14.289 6.963 -5.164 1.00 85.69 90 VAL A O 1
ATOM 713 N N . TRP A 1 91 ? 13.024 5.121 -4.898 1.00 86.06 91 TRP A N 1
ATOM 714 C CA . TRP A 1 91 ? 11.717 5.764 -5.008 1.00 86.06 91 TRP A CA 1
ATOM 715 C C . TRP A 1 91 ? 10.811 5.226 -3.904 1.00 86.06 91 TRP A C 1
ATOM 717 O O . TRP A 1 91 ? 10.885 4.038 -3.583 1.00 86.06 91 TRP A O 1
ATOM 727 N N . GLY A 1 92 ? 9.961 6.097 -3.371 1.00 85.06 92 GLY A N 1
ATOM 728 C CA . GLY A 1 92 ? 9.067 5.813 -2.253 1.00 85.06 92 GLY A CA 1
ATOM 729 C C . GLY A 1 92 ? 9.339 6.734 -1.067 1.00 85.06 92 GLY A C 1
ATOM 730 O O . GLY A 1 92 ? 10.247 7.564 -1.109 1.00 85.06 92 GLY A O 1
ATOM 731 N N . SER A 1 93 ? 8.534 6.586 -0.021 1.00 86.94 93 SER A N 1
ATOM 732 C CA . SER A 1 93 ? 8.632 7.384 1.203 1.00 86.94 93 SER A CA 1
ATOM 733 C C . SER A 1 93 ? 9.481 6.693 2.272 1.00 86.94 93 SER A C 1
ATOM 735 O O . SER A 1 93 ? 9.372 5.480 2.476 1.00 86.94 93 SER A O 1
ATOM 737 N N . ASP A 1 94 ? 10.311 7.470 2.971 1.00 86.94 94 ASP A N 1
ATOM 738 C CA . ASP A 1 94 ? 11.203 6.982 4.028 1.00 86.94 94 ASP A CA 1
ATOM 739 C C . ASP A 1 94 ? 10.460 6.116 5.058 1.00 86.94 94 ASP A C 1
ATOM 741 O O . ASP A 1 94 ? 9.325 6.393 5.440 1.00 86.94 94 ASP A O 1
ATOM 745 N N . GLY A 1 95 ? 11.092 5.021 5.488 1.00 85.62 95 GLY A N 1
ATOM 746 C CA . GLY A 1 95 ? 10.477 4.022 6.373 1.00 85.62 95 GLY A CA 1
ATOM 747 C C . GLY A 1 95 ? 9.615 2.967 5.661 1.00 85.62 95 GLY A C 1
ATOM 748 O O . GLY A 1 95 ? 9.428 1.881 6.207 1.00 85.62 95 GLY A O 1
ATOM 749 N N . PHE A 1 96 ? 9.175 3.213 4.421 1.00 87.94 96 PHE A N 1
ATOM 750 C CA . PHE A 1 96 ? 8.375 2.264 3.625 1.00 87.94 96 PHE A CA 1
ATOM 751 C C . PHE A 1 96 ? 9.131 1.651 2.440 1.00 87.94 96 PHE A C 1
ATOM 753 O O . PHE A 1 96 ? 8.626 0.726 1.795 1.00 87.94 96 PHE A O 1
ATOM 760 N N . ILE A 1 97 ? 10.341 2.135 2.157 1.00 88.94 97 ILE A N 1
ATOM 761 C CA . ILE A 1 97 ? 11.193 1.650 1.068 1.00 88.94 97 ILE A CA 1
ATOM 762 C C . ILE A 1 97 ? 11.844 0.321 1.472 1.00 88.94 97 ILE A C 1
ATOM 764 O O . ILE A 1 97 ? 12.507 0.228 2.505 1.00 88.94 97 ILE A O 1
ATOM 768 N N . ALA A 1 98 ? 11.689 -0.704 0.632 1.00 89.50 98 ALA A N 1
ATOM 769 C CA . ALA A 1 98 ? 12.310 -2.007 0.850 1.00 89.50 98 ALA A CA 1
ATOM 770 C C . ALA A 1 98 ? 13.844 -1.948 0.722 1.00 89.50 98 ALA A C 1
ATOM 772 O O . ALA A 1 98 ? 14.386 -1.203 -0.100 1.00 89.50 98 ALA A O 1
ATOM 773 N N . LEU A 1 99 ? 14.564 -2.780 1.481 1.00 90.12 99 LEU A N 1
ATOM 774 C CA . LEU A 1 99 ? 16.035 -2.791 1.487 1.00 90.12 99 LEU A CA 1
ATOM 775 C C . LEU A 1 99 ? 16.638 -3.077 0.106 1.00 90.12 99 LEU A C 1
ATOM 777 O O . LEU A 1 99 ? 17.676 -2.521 -0.247 1.00 90.12 99 LEU A O 1
ATOM 781 N N . GLU A 1 100 ? 15.995 -3.911 -0.709 1.00 88.19 100 GLU A N 1
ATOM 782 C CA . GLU A 1 100 ? 16.417 -4.160 -2.086 1.00 88.19 100 GLU A CA 1
ATOM 783 C C . GLU A 1 100 ? 16.319 -2.917 -2.981 1.00 88.19 100 GLU A C 1
ATOM 785 O O . GLU A 1 100 ? 17.146 -2.759 -3.879 1.00 88.19 100 GLU A O 1
ATOM 790 N N . VAL A 1 101 ? 15.365 -2.019 -2.719 1.00 88.94 101 VAL A N 1
ATOM 791 C CA . VAL A 1 101 ? 15.213 -0.748 -3.443 1.00 88.94 101 VAL A CA 1
ATOM 792 C C . VAL A 1 101 ? 16.308 0.227 -3.030 1.00 88.94 101 VAL A C 1
ATOM 794 O O . VAL A 1 101 ? 16.921 0.850 -3.894 1.00 88.94 101 VAL A O 1
ATOM 797 N N . ILE A 1 102 ? 16.611 0.301 -1.729 1.00 88.94 102 ILE A N 1
ATOM 798 C CA . ILE A 1 102 ? 17.747 1.078 -1.203 1.00 88.94 102 ILE A CA 1
ATOM 799 C C . ILE A 1 102 ? 19.062 0.559 -1.795 1.00 88.94 102 ILE A C 1
ATOM 801 O O . ILE A 1 102 ? 19.908 1.338 -2.222 1.00 88.94 102 ILE A O 1
ATOM 805 N N . GLY A 1 103 ? 19.203 -0.763 -1.909 1.00 89.31 103 GLY A N 1
ATOM 806 C CA . GLY A 1 103 ? 20.323 -1.421 -2.580 1.00 89.31 103 GLY A CA 1
ATOM 807 C C . GLY A 1 103 ? 20.335 -1.274 -4.107 1.00 89.31 103 GLY A C 1
ATOM 808 O O . GLY A 1 103 ? 21.084 -1.993 -4.764 1.00 89.31 103 GLY A O 1
ATOM 809 N N . MET A 1 104 ? 19.498 -0.395 -4.672 1.00 84.38 104 MET A N 1
ATOM 810 C CA . MET A 1 104 ? 19.387 -0.089 -6.103 1.00 84.38 104 MET A CA 1
ATOM 811 C C . MET A 1 104 ? 19.139 -1.312 -6.994 1.00 84.38 104 MET A C 1
ATOM 813 O O . MET A 1 104 ? 19.470 -1.305 -8.183 1.00 84.38 104 MET A O 1
ATOM 817 N N . LYS A 1 105 ? 18.532 -2.371 -6.448 1.00 86.44 105 LYS A N 1
ATOM 818 C CA . LYS A 1 105 ? 18.123 -3.526 -7.248 1.00 86.44 105 LYS A CA 1
ATOM 819 C C . LYS A 1 105 ? 16.929 -3.154 -8.123 1.00 86.44 105 LYS A C 1
ATOM 821 O O . LYS A 1 105 ? 16.194 -2.204 -7.844 1.00 86.44 105 LYS A O 1
ATOM 826 N N . ALA A 1 106 ? 16.741 -3.922 -9.194 1.00 85.81 106 ALA A N 1
ATOM 827 C CA . ALA A 1 106 ? 15.586 -3.770 -10.064 1.00 85.81 106 ALA A CA 1
ATOM 828 C C . ALA A 1 106 ? 14.290 -3.884 -9.253 1.00 85.81 106 ALA A C 1
ATOM 830 O O . ALA A 1 106 ? 14.141 -4.756 -8.389 1.00 85.81 106 ALA A O 1
ATOM 831 N N . HIS A 1 107 ? 13.357 -2.980 -9.533 1.00 86.12 107 HIS A N 1
ATOM 832 C CA . HIS A 1 107 ? 12.084 -2.950 -8.834 1.00 86.12 107 HIS A CA 1
ATOM 833 C C . HIS A 1 107 ? 11.266 -4.198 -9.176 1.00 86.12 107 HIS A C 1
ATOM 835 O O . HIS A 1 107 ? 11.140 -4.575 -10.338 1.00 86.12 107 HIS A O 1
ATOM 841 N N . SER A 1 108 ? 10.702 -4.848 -8.160 1.00 87.75 108 SER A N 1
ATOM 842 C CA . SER A 1 108 ? 9.891 -6.054 -8.320 1.00 87.75 108 SER A CA 1
ATOM 843 C C . SER A 1 108 ? 8.622 -5.979 -7.480 1.00 87.75 108 SER A C 1
ATOM 845 O O . SER A 1 108 ? 8.522 -5.179 -6.554 1.00 87.75 108 SER A O 1
ATOM 847 N N . ARG A 1 109 ? 7.660 -6.865 -7.752 1.00 89.69 109 ARG A N 1
ATOM 848 C CA . ARG A 1 109 ? 6.436 -6.993 -6.943 1.00 89.69 109 ARG A CA 1
ATOM 849 C C . ARG A 1 109 ? 6.719 -7.371 -5.478 1.00 89.69 109 ARG A C 1
ATOM 851 O O . ARG A 1 109 ? 5.866 -7.138 -4.629 1.00 89.69 109 ARG A O 1
ATOM 858 N N . ALA A 1 110 ? 7.890 -7.942 -5.172 1.00 88.12 110 ALA A N 1
ATOM 859 C CA . ALA A 1 110 ? 8.240 -8.391 -3.823 1.00 88.12 110 ALA A CA 1
ATOM 860 C C . ALA A 1 110 ? 8.477 -7.231 -2.842 1.00 88.12 110 ALA A C 1
ATOM 862 O O . ALA A 1 110 ? 8.182 -7.386 -1.659 1.00 88.12 110 ALA A O 1
ATOM 863 N N . MET A 1 111 ? 8.894 -6.053 -3.326 1.00 87.94 111 MET A N 1
ATOM 864 C CA . MET A 1 111 ? 9.150 -4.891 -2.460 1.00 87.94 111 MET A CA 1
ATOM 865 C C . MET A 1 111 ? 7.914 -4.450 -1.671 1.00 87.94 111 MET A C 1
ATOM 867 O O . MET A 1 111 ? 8.022 -3.901 -0.580 1.00 87.94 111 MET A O 1
ATOM 871 N N . PHE A 1 112 ? 6.719 -4.733 -2.197 1.00 87.50 112 PHE A N 1
ATOM 872 C CA . PHE A 1 112 ? 5.462 -4.382 -1.544 1.00 87.50 112 PHE A CA 1
ATOM 873 C C . PHE A 1 112 ? 5.205 -5.200 -0.283 1.00 87.50 112 PHE A C 1
ATOM 875 O O . PHE A 1 112 ? 4.452 -4.749 0.572 1.00 87.50 112 PHE A O 1
ATOM 882 N N . ILE A 1 113 ? 5.843 -6.365 -0.124 1.00 89.38 113 ILE A N 1
ATOM 883 C CA . ILE A 1 113 ? 5.767 -7.139 1.121 1.00 89.38 113 ILE A CA 1
ATOM 884 C C . ILE A 1 113 ? 6.359 -6.315 2.270 1.00 89.38 113 ILE A C 1
ATOM 886 O O . ILE A 1 113 ? 5.767 -6.266 3.348 1.00 89.38 113 ILE A O 1
ATOM 890 N N . TRP A 1 114 ? 7.470 -5.612 2.022 1.00 90.81 114 TRP A N 1
ATOM 891 C CA . TRP A 1 114 ? 8.067 -4.702 2.996 1.00 90.81 114 TRP A CA 1
ATOM 892 C C . TRP A 1 114 ? 7.136 -3.535 3.313 1.00 90.81 114 TRP A C 1
ATOM 894 O O . TRP A 1 114 ? 6.794 -3.329 4.473 1.00 90.81 114 TRP A O 1
ATOM 904 N N . SER A 1 115 ? 6.682 -2.798 2.294 1.00 87.75 115 SER A N 1
ATOM 905 C CA . SER A 1 115 ? 5.853 -1.605 2.503 1.00 87.75 115 SER A CA 1
ATOM 906 C C . SER A 1 115 ? 4.529 -1.938 3.201 1.00 87.75 115 SER A C 1
ATOM 908 O O . SER A 1 115 ? 4.129 -1.224 4.114 1.00 87.75 115 SER A O 1
ATOM 910 N N . ILE A 1 116 ? 3.880 -3.057 2.848 1.00 89.25 116 ILE A N 1
ATOM 911 C CA . ILE A 1 116 ? 2.677 -3.553 3.541 1.00 89.25 116 ILE A CA 1
ATOM 912 C C . ILE A 1 116 ? 3.001 -3.935 4.992 1.00 89.25 116 ILE A C 1
ATOM 914 O O . ILE A 1 116 ? 2.203 -3.659 5.886 1.00 89.25 116 ILE A O 1
ATOM 918 N N . GLY A 1 117 ? 4.158 -4.555 5.239 1.00 88.62 117 GLY A N 1
ATOM 919 C CA . GLY A 1 117 ? 4.616 -4.906 6.583 1.00 88.62 117 GLY A CA 1
ATOM 920 C C . GLY A 1 117 ? 4.855 -3.680 7.466 1.00 88.62 117 GLY A C 1
ATOM 921 O O . GLY A 1 117 ? 4.345 -3.631 8.581 1.00 88.62 117 GLY A O 1
ATOM 922 N N . ALA A 1 118 ? 5.564 -2.672 6.954 1.00 88.31 118 ALA A N 1
ATOM 923 C CA . ALA A 1 118 ? 5.804 -1.405 7.646 1.00 88.31 118 ALA A CA 1
ATOM 924 C C . ALA A 1 118 ? 4.490 -0.664 7.942 1.00 88.31 118 ALA A C 1
ATOM 926 O O . ALA A 1 118 ? 4.257 -0.213 9.060 1.00 88.31 118 ALA A O 1
ATOM 927 N N . LEU A 1 119 ? 3.593 -0.619 6.957 1.00 85.06 119 LEU A N 1
ATOM 928 C CA . LEU A 1 119 ? 2.263 -0.032 7.074 1.00 85.06 119 LEU A CA 1
ATOM 929 C C . LEU A 1 119 ? 1.423 -0.714 8.168 1.00 85.06 119 LEU A C 1
ATOM 931 O O . LEU A 1 119 ? 0.834 -0.044 9.012 1.00 85.06 119 LEU A O 1
ATOM 935 N N . PHE A 1 120 ? 1.425 -2.047 8.198 1.00 84.06 120 PHE A N 1
ATOM 936 C CA . PHE A 1 120 ? 0.752 -2.840 9.229 1.00 84.06 120 PHE A CA 1
ATOM 937 C C . PHE A 1 120 ? 1.379 -2.658 10.615 1.00 84.06 120 PHE A C 1
ATOM 939 O O . PHE A 1 120 ? 0.664 -2.546 11.608 1.00 84.06 120 PHE A O 1
ATOM 946 N N . PHE A 1 121 ? 2.710 -2.606 10.688 1.00 83.56 121 PHE A N 1
ATOM 947 C CA . PHE A 1 121 ? 3.423 -2.349 11.934 1.00 83.56 121 PHE A CA 1
ATOM 948 C C . PHE A 1 121 ? 3.020 -0.992 12.521 1.00 83.56 121 PHE A C 1
ATOM 950 O O . PHE A 1 121 ? 2.655 -0.917 13.688 1.00 83.56 121 PHE A O 1
ATOM 957 N N . ILE A 1 122 ? 2.990 0.064 11.709 1.00 79.44 122 ILE A N 1
ATOM 958 C CA . ILE A 1 122 ? 2.570 1.398 12.158 1.00 79.44 122 ILE A CA 1
ATOM 959 C C . ILE A 1 122 ? 1.103 1.388 12.611 1.00 79.44 122 ILE A C 1
ATOM 961 O O . ILE A 1 122 ? 0.804 1.896 13.685 1.00 79.44 122 ILE A O 1
ATOM 965 N N . MET A 1 123 ? 0.201 0.737 11.870 1.00 74.81 123 MET A N 1
ATOM 966 C CA . MET A 1 123 ?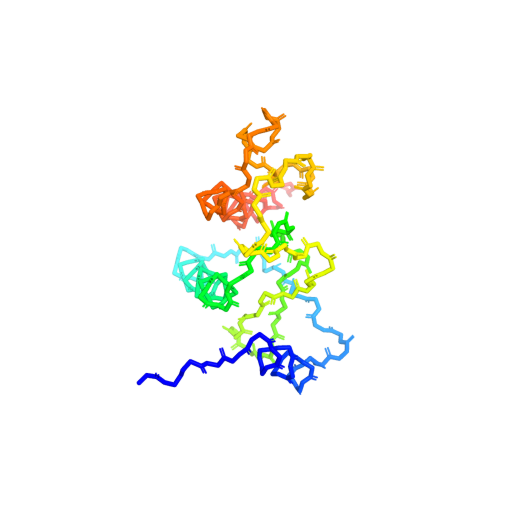 -1.215 0.626 12.261 1.00 74.81 123 MET A CA 1
ATOM 967 C C . MET A 1 123 ? -1.440 -0.063 13.601 1.00 74.81 123 MET A C 1
ATOM 969 O O . MET A 1 123 ? -2.363 0.306 14.317 1.00 74.81 123 MET A O 1
ATOM 973 N N . LEU A 1 124 ? -0.638 -1.076 13.928 1.00 74.62 124 LEU A N 1
ATOM 974 C CA . LEU A 1 124 ? -0.752 -1.761 15.210 1.00 74.62 124 LEU A CA 1
ATOM 975 C C . LEU A 1 124 ? -0.057 -0.989 16.330 1.00 74.62 124 LEU A C 1
ATOM 977 O O . LEU A 1 124 ? -0.601 -0.872 17.424 1.00 74.62 124 LEU A O 1
ATOM 981 N N . PHE A 1 125 ? 1.149 -0.477 16.090 1.00 71.50 125 PHE A N 1
ATOM 982 C CA . PHE A 1 125 ? 2.016 0.016 17.160 1.00 71.50 125 PHE A CA 1
ATOM 983 C C . PHE A 1 125 ? 1.955 1.531 17.368 1.00 71.50 125 PHE A C 1
ATOM 985 O O . PHE A 1 125 ? 2.031 1.956 18.518 1.00 71.50 125 PHE A O 1
ATOM 992 N N . ASP A 1 126 ? 1.766 2.346 16.327 1.00 65.00 126 ASP A N 1
ATOM 993 C CA . ASP A 1 126 ? 1.612 3.805 16.489 1.00 65.00 126 ASP A CA 1
ATOM 994 C C . ASP A 1 126 ? 0.255 4.151 17.122 1.00 65.00 126 ASP A C 1
ATOM 996 O O . ASP A 1 126 ? 0.164 4.987 18.020 1.00 65.00 126 ASP A O 1
ATOM 1000 N N . ALA A 1 127 ? -0.772 3.382 16.757 1.00 52.50 127 ALA A N 1
ATOM 1001 C CA . ALA A 1 127 ? -2.047 3.309 17.460 1.00 52.50 127 ALA A CA 1
ATOM 1002 C C . ALA A 1 127 ? -1.876 2.990 18.965 1.00 52.50 127 ALA A C 1
ATOM 1004 O O . ALA A 1 127 ? -2.442 3.632 19.848 1.00 52.50 127 ALA A O 1
ATOM 1005 N N . THR A 1 128 ? -1.001 2.036 19.291 1.00 42.75 128 THR A N 1
ATOM 1006 C CA . THR A 1 128 ? -0.785 1.611 20.682 1.00 42.75 128 THR A CA 1
ATOM 1007 C C . THR A 1 128 ? 0.023 2.629 21.507 1.00 42.75 128 THR A C 1
ATOM 1009 O O . THR A 1 128 ? -0.220 2.770 22.704 1.00 42.75 128 THR A O 1
ATOM 1012 N N . GLN A 1 129 ? 0.956 3.385 20.908 1.00 39.00 129 GLN A N 1
ATOM 1013 C CA . GLN A 1 129 ? 1.814 4.328 21.651 1.00 39.00 129 GLN A CA 1
ATOM 1014 C C . GLN A 1 129 ? 1.118 5.620 22.106 1.00 39.00 129 GLN A C 1
ATOM 1016 O O . GLN A 1 129 ? 1.622 6.297 23.008 1.00 39.00 129 GLN A O 1
ATOM 1021 N N . ARG A 1 130 ? -0.032 5.982 21.525 1.00 42.50 130 ARG A N 1
ATOM 1022 C CA . ARG A 1 130 ? -0.794 7.165 21.967 1.00 42.50 130 ARG A CA 1
ATOM 1023 C C . ARG A 1 130 ? -1.573 6.933 23.263 1.00 42.50 130 ARG A C 1
ATOM 1025 O O . ARG A 1 130 ? -1.800 7.893 23.986 1.00 42.50 130 ARG A O 1
ATOM 1032 N N . LEU A 1 131 ? -1.887 5.680 23.605 1.00 43.66 131 LEU A N 1
ATOM 1033 C CA . LEU A 1 131 ? -2.596 5.318 24.843 1.00 43.66 131 LEU A CA 1
ATOM 1034 C C . LEU A 1 131 ? -1.700 5.258 26.089 1.00 43.66 131 LEU A C 1
ATOM 1036 O O . LEU A 1 131 ? -2.206 5.210 27.203 1.00 43.66 131 LEU A O 1
ATOM 1040 N N . THR A 1 132 ? -0.374 5.245 25.930 1.00 43.66 132 THR A N 1
ATOM 1041 C CA . THR A 1 132 ? 0.574 5.157 27.058 1.00 43.66 132 THR A CA 1
ATOM 1042 C C . THR A 1 132 ? 1.178 6.506 27.453 1.00 43.66 132 THR A C 1
ATOM 1044 O O . THR A 1 132 ? 2.146 6.540 28.210 1.00 43.66 132 THR A O 1
ATOM 1047 N N . LYS A 1 133 ? 0.672 7.614 26.896 1.00 40.19 133 LYS A N 1
ATOM 1048 C CA . LYS A 1 133 ? 1.128 8.983 27.195 1.00 40.19 133 LYS A CA 1
ATOM 1049 C C . LYS A 1 133 ? 0.144 9.796 28.048 1.00 40.19 133 LYS A C 1
ATOM 1051 O O . LYS A 1 133 ? 0.293 11.014 28.113 1.00 40.19 133 LYS A O 1
ATOM 1056 N N . GLU A 1 134 ? -0.802 9.139 28.713 1.00 39.47 134 GLU A N 1
ATOM 1057 C CA . GLU A 1 134 ? -1.628 9.745 29.770 1.00 39.47 134 GLU A CA 1
ATOM 1058 C C . GLU A 1 134 ? -1.145 9.330 31.163 1.00 39.47 134 GLU A C 1
ATOM 1060 O O . GLU A 1 134 ? -0.892 8.119 31.369 1.00 39.47 134 GLU A O 1
#

Sequence (134 aa):
MTYFSIGQYAAEIERDALPHRIFCWPDTLTEVETRIIRNQIARGVGHIHDSGFLHRDLKPENIISAAELVLKVIDLGFALSTARENVSGVWGSDGFIALEVIGMKAHSRAMFIWSIGALFFIMLFDATQRLTKE

Foldseek 3Di:
DDQDAVVNLVVVCVVLDDPDFLPPQALADDPVLLVLLLVLVVVQQVSCVVNQKHQQAQASRQWGDSDVSRIHGHDSVVIDGNVDPFDWAQGYDPQQFAPCNVVRGGDDSVSVVSNSVSRSCCSHPVSVVVVPPD

Secondary structure (DSSP, 8-state):
-----HHHHHHHHHHH--TT-B----S---HHHHHHHHHHHHHHHHHHHHTTEE-----GGGEEEEETTEEEE--GGG-EETTSTT--S--S-TTTS-HHHHTTPPP-TTHHHHHHHHHHHHHHHHHHHHTT--

pLDDT: mean 78.26, std 14.63, range [37.06, 92.44]

Radius of gyration: 15.42 Å; chains: 1; bounding box: 38×28×49 Å